Protein AF-A0A3E0AYX3-F1 (afdb_monomer_lite)

Sequence (123 aa):
MKPALVAGFLYIWGGVALVNVVVPSNDNIQTRVNVVVPSNDNIQTRVNVVVSSNDNIQTRVNVVVSSNDNIQTQVNVVVSSNDNIQTQVNVVVSSNDNIQTQVNVVVSSNDNTQTLKYKNHSL

pLDDT: mean 79.35, std 12.4, range [43.09, 90.81]

Radius of gyration: 15.01 Å; chains: 1; bounding box: 34×38×34 Å

Organism: NCBI:txid157227

Structure (mmCIF, N/CA/C/O backbone):
data_AF-A0A3E0AYX3-F1
#
_entry.id   AF-A0A3E0AYX3-F1
#
loop_
_atom_site.group_PDB
_atom_site.id
_atom_site.type_symbol
_atom_site.label_atom_id
_atom_site.label_alt_id
_atom_site.label_comp_id
_atom_site.label_asym_id
_atom_site.label_entity_id
_atom_site.label_seq_id
_atom_site.pdbx_PDB_ins_code
_atom_site.Cartn_x
_atom_site.Cartn_y
_atom_site.Cartn_z
_atom_site.occupancy
_atom_site.B_iso_or_equiv
_atom_site.auth_seq_id
_atom_site.auth_comp_id
_atom_site.auth_asym_id
_atom_site.auth_atom_id
_atom_site.pdbx_PDB_model_num
ATOM 1 N N . MET A 1 1 ? -3.188 -21.125 13.851 1.00 48.75 1 MET A N 1
ATOM 2 C CA . MET A 1 1 ? -3.565 -20.622 12.510 1.00 48.75 1 MET A CA 1
ATOM 3 C C . MET A 1 1 ? -2.341 -19.960 11.893 1.00 48.75 1 MET A C 1
ATOM 5 O O . MET A 1 1 ? -1.497 -19.487 12.646 1.00 48.75 1 MET A O 1
ATOM 9 N N . LYS A 1 2 ? -2.156 -20.064 10.571 1.00 46.75 2 LYS A N 1
ATOM 10 C CA . LYS A 1 2 ? -0.943 -19.582 9.888 1.00 46.75 2 LYS A CA 1
ATOM 11 C C . LYS A 1 2 ? -1.126 -18.097 9.547 1.00 46.75 2 LYS A C 1
ATOM 13 O O . LYS A 1 2 ? -2.169 -17.785 8.996 1.00 46.75 2 LYS A O 1
ATOM 18 N N . PRO A 1 3 ? -0.153 -17.213 9.819 1.00 51.31 3 PRO A N 1
ATOM 19 C CA . PRO A 1 3 ? -0.242 -15.821 9.389 1.00 51.31 3 PRO A CA 1
ATOM 20 C C . PRO A 1 3 ? -0.337 -15.747 7.859 1.00 51.31 3 PRO A C 1
ATOM 22 O O . PRO A 1 3 ? 0.496 -16.331 7.159 1.00 51.31 3 PRO A O 1
ATOM 25 N N . ALA A 1 4 ? -1.331 -15.025 7.341 1.00 57.50 4 ALA A N 1
ATOM 26 C CA . ALA A 1 4 ? -1.443 -14.697 5.925 1.00 57.50 4 ALA A CA 1
ATOM 27 C C . ALA A 1 4 ? -0.419 -13.605 5.559 1.00 57.50 4 ALA A C 1
ATOM 29 O O . ALA A 1 4 ? -0.739 -12.430 5.375 1.00 57.50 4 ALA A O 1
ATOM 30 N N . LEU A 1 5 ? 0.856 -13.988 5.457 1.00 53.47 5 LEU A N 1
ATOM 31 C CA . LEU A 1 5 ? 1.886 -13.111 4.911 1.00 53.47 5 LEU A CA 1
ATOM 32 C C . LEU A 1 5 ? 1.726 -13.043 3.385 1.00 53.47 5 LEU A C 1
ATOM 34 O O . LEU A 1 5 ? 2.342 -13.818 2.654 1.00 53.47 5 LEU A O 1
ATOM 38 N N . VAL A 1 6 ? 0.939 -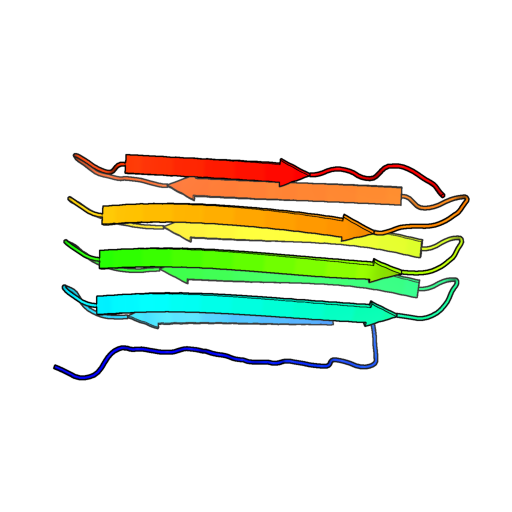12.087 2.889 1.00 58.50 6 VAL A N 1
ATOM 39 C CA . VAL A 1 6 ? 0.930 -11.726 1.461 1.00 58.50 6 VAL A CA 1
ATOM 40 C C . VAL A 1 6 ? 2.103 -10.775 1.179 1.00 58.50 6 VAL A C 1
ATOM 42 O O . VAL A 1 6 ? 1.949 -9.616 0.798 1.00 58.50 6 VAL A O 1
ATOM 45 N N . ALA A 1 7 ? 3.324 -11.270 1.401 1.00 48.94 7 ALA A N 1
ATOM 46 C CA . ALA A 1 7 ? 4.548 -10.567 1.036 1.00 48.94 7 ALA A CA 1
ATOM 47 C C . ALA A 1 7 ? 4.808 -10.736 -0.465 1.00 48.94 7 ALA A C 1
ATOM 49 O O . ALA A 1 7 ? 5.581 -11.588 -0.893 1.00 48.94 7 ALA A O 1
ATOM 50 N N . GLY A 1 8 ? 4.157 -9.910 -1.278 1.00 46.31 8 GLY A N 1
ATOM 51 C CA . GLY A 1 8 ? 4.551 -9.733 -2.667 1.00 46.31 8 GLY A CA 1
ATOM 52 C C . GLY A 1 8 ? 5.675 -8.707 -2.756 1.00 46.31 8 GLY A C 1
ATOM 53 O O . GLY A 1 8 ? 5.393 -7.526 -2.902 1.00 46.31 8 GLY A O 1
ATOM 54 N N . PHE A 1 9 ? 6.946 -9.117 -2.706 1.00 43.09 9 PHE A N 1
ATOM 55 C CA . PHE A 1 9 ? 8.017 -8.274 -3.254 1.00 43.09 9 PHE A CA 1
ATOM 56 C C . PHE A 1 9 ? 7.846 -8.233 -4.776 1.00 43.09 9 PHE A C 1
ATOM 58 O O . PHE A 1 9 ? 8.505 -8.961 -5.512 1.00 43.09 9 PHE A O 1
ATOM 65 N N . LEU A 1 10 ? 6.896 -7.430 -5.249 1.00 46.16 10 LEU A N 1
ATOM 66 C CA . LEU A 1 10 ? 6.667 -7.237 -6.668 1.00 46.16 10 LEU A CA 1
ATOM 67 C C . LEU A 1 10 ? 7.636 -6.164 -7.161 1.00 46.16 10 LEU A C 1
ATOM 69 O O . LEU A 1 10 ? 7.310 -4.981 -7.164 1.00 46.16 10 LEU A O 1
ATOM 73 N N . TYR A 1 11 ? 8.839 -6.588 -7.548 1.00 48.72 11 TYR A N 1
ATOM 74 C CA . TYR A 1 11 ? 9.732 -5.764 -8.359 1.00 48.72 11 TYR A CA 1
ATOM 75 C C . TYR A 1 11 ? 9.200 -5.762 -9.786 1.00 48.72 11 TYR A C 1
ATOM 77 O O . TYR A 1 11 ? 9.527 -6.624 -10.598 1.00 48.72 11 TYR A O 1
ATOM 85 N N . ILE A 1 12 ? 8.325 -4.811 -10.071 1.00 55.44 12 ILE A N 1
ATOM 86 C CA . ILE A 1 12 ? 7.907 -4.519 -11.437 1.00 55.44 12 ILE A CA 1
ATOM 87 C C . ILE A 1 12 ? 8.922 -3.591 -12.086 1.00 55.44 12 ILE A C 1
ATOM 89 O O . ILE A 1 12 ? 9.218 -2.509 -11.582 1.00 55.44 12 ILE A O 1
ATOM 93 N N . TRP A 1 13 ? 9.429 -4.040 -13.227 1.00 47.41 13 TRP A N 1
ATOM 94 C CA . TRP A 1 13 ? 10.086 -3.199 -14.213 1.00 47.41 13 TRP A CA 1
ATOM 95 C C . TRP A 1 13 ? 8.999 -2.741 -15.190 1.00 47.41 13 TRP A C 1
ATOM 97 O O . TRP A 1 13 ? 8.402 -3.568 -15.877 1.00 47.41 13 TRP A O 1
ATOM 107 N N . GLY A 1 14 ? 8.695 -1.445 -15.194 1.00 57.06 14 GLY A N 1
ATOM 108 C CA . GLY A 1 14 ? 7.551 -0.876 -15.911 1.00 57.06 14 GLY A CA 1
ATOM 109 C C . GLY A 1 14 ? 6.448 -0.453 -14.944 1.00 57.06 14 GLY A C 1
ATOM 110 O O . GLY A 1 14 ? 6.021 -1.225 -14.087 1.00 57.06 14 GLY A O 1
ATOM 111 N N . GLY A 1 15 ? 6.030 0.807 -15.054 1.00 71.38 15 GLY A N 1
ATOM 112 C CA . GLY A 1 15 ? 5.301 1.570 -14.042 1.00 71.38 15 GLY A CA 1
ATOM 113 C C . GLY A 1 15 ? 3.884 1.120 -13.664 1.00 71.38 15 GLY A C 1
ATOM 114 O O . GLY A 1 15 ? 3.060 1.983 -13.415 1.00 71.38 15 GLY A O 1
ATOM 115 N N . VAL A 1 16 ? 3.532 -0.168 -13.578 1.00 78.19 16 VAL A N 1
ATOM 116 C CA . VAL A 1 16 ? 2.193 -0.587 -13.107 1.00 78.19 16 VAL A CA 1
ATOM 117 C C . VAL A 1 16 ? 2.254 -1.701 -12.061 1.00 78.19 16 VAL A C 1
ATOM 119 O O . VAL A 1 16 ? 2.567 -2.842 -12.388 1.00 78.19 16 VAL A O 1
ATOM 122 N N . ALA A 1 17 ? 1.879 -1.387 -10.812 1.00 81.62 17 ALA A N 1
ATOM 123 C CA . ALA A 1 17 ? 1.710 -2.346 -9.708 1.00 81.62 17 ALA A CA 1
ATOM 124 C C . ALA A 1 17 ? 0.244 -2.463 -9.315 1.00 81.62 17 ALA A C 1
ATOM 126 O O . ALA A 1 17 ? -0.367 -1.475 -8.911 1.00 81.62 17 ALA A O 1
ATOM 127 N N . LEU A 1 18 ? -0.293 -3.682 -9.337 1.00 84.19 18 LEU A N 1
ATOM 128 C CA . LEU A 1 18 ? -1.631 -3.984 -8.839 1.00 84.19 18 LEU A CA 1
ATOM 129 C C . LEU A 1 18 ? -1.550 -5.115 -7.815 1.00 84.19 18 LEU A C 1
ATOM 131 O O . LEU A 1 18 ? -1.049 -6.197 -8.118 1.00 84.19 18 LEU A O 1
ATOM 135 N N . VAL A 1 19 ? -2.061 -4.869 -6.611 1.00 84.94 19 VAL A N 1
ATOM 136 C CA . VAL A 1 19 ? -2.164 -5.872 -5.547 1.00 84.94 19 VAL A CA 1
ATOM 137 C C . VAL A 1 19 ? -3.590 -5.895 -5.020 1.00 84.94 19 VAL A C 1
ATOM 139 O O . VAL A 1 19 ? -4.136 -4.854 -4.665 1.00 84.94 19 VAL A O 1
ATOM 142 N N . ASN A 1 20 ? -4.185 -7.086 -4.963 1.00 85.94 20 ASN A N 1
ATOM 143 C CA . ASN A 1 20 ? -5.502 -7.312 -4.379 1.00 85.94 20 ASN A CA 1
ATOM 144 C C . ASN A 1 20 ? -5.415 -8.437 -3.347 1.00 85.94 20 ASN A C 1
ATOM 146 O O . ASN A 1 20 ? -4.926 -9.522 -3.661 1.00 85.94 20 ASN A O 1
ATOM 150 N N . VAL A 1 21 ? -5.888 -8.178 -2.133 1.00 84.38 21 VAL A N 1
ATOM 151 C CA . VAL A 1 21 ? -5.829 -9.109 -1.005 1.00 84.38 21 VAL A CA 1
ATOM 152 C C . VAL A 1 21 ? -7.224 -9.267 -0.420 1.00 84.38 21 VAL A C 1
ATOM 154 O O . VAL A 1 21 ? -7.871 -8.271 -0.100 1.00 84.38 21 VAL A O 1
ATOM 157 N N . VAL A 1 22 ? -7.673 -10.518 -0.290 1.00 84.88 22 VAL A N 1
ATOM 158 C CA . VAL A 1 22 ? -8.941 -10.882 0.353 1.00 84.88 22 VAL A CA 1
ATOM 159 C C . VAL A 1 22 ? -8.683 -12.029 1.316 1.00 84.88 22 VAL A C 1
ATOM 161 O O . VAL A 1 22 ? -8.141 -13.056 0.906 1.00 84.88 22 VAL A O 1
ATOM 164 N N . VAL A 1 23 ? -9.023 -11.843 2.589 1.00 78.12 23 VAL A N 1
ATOM 165 C CA . VAL A 1 23 ? -8.673 -12.777 3.671 1.00 78.12 23 VAL A CA 1
ATOM 166 C C . VAL A 1 23 ? -9.864 -12.923 4.634 1.00 78.12 23 VAL A C 1
ATOM 168 O O . VAL A 1 23 ? -10.594 -11.945 4.822 1.00 78.12 23 VAL A O 1
ATOM 171 N N . PRO A 1 24 ? -10.113 -14.128 5.190 1.00 72.69 24 PRO A N 1
ATOM 172 C CA . PRO A 1 24 ? -11.103 -14.344 6.249 1.00 72.69 24 PRO A CA 1
ATOM 173 C C . PRO A 1 24 ? -10.645 -13.765 7.606 1.00 72.69 24 PRO A C 1
ATOM 175 O O . PRO A 1 24 ? -9.631 -13.089 7.691 1.00 72.69 24 PRO A O 1
ATOM 178 N N . SER A 1 25 ? -11.432 -14.004 8.658 1.00 80.94 25 SER A N 1
ATOM 179 C CA . SER A 1 25 ? -11.312 -13.352 9.971 1.00 80.94 25 SER A CA 1
ATOM 180 C C . SER A 1 25 ? -10.224 -13.943 10.865 1.00 80.94 25 SER A C 1
ATOM 182 O O . SER A 1 25 ? -10.044 -15.166 10.886 1.00 80.94 25 SER A O 1
ATOM 184 N N . ASN A 1 26 ? -9.689 -13.112 11.760 1.00 81.81 26 ASN A N 1
ATOM 185 C CA . ASN A 1 26 ? -8.638 -13.411 12.739 1.00 81.81 26 ASN A CA 1
ATOM 186 C C . ASN A 1 26 ? -7.255 -13.653 12.113 1.00 81.81 26 ASN A C 1
ATOM 188 O O . ASN A 1 26 ? -6.491 -14.506 12.582 1.00 81.81 26 ASN A O 1
ATOM 192 N N . ASP A 1 27 ? -6.924 -12.898 11.072 1.00 82.88 27 ASP A N 1
ATOM 193 C CA . ASP A 1 27 ? -5.657 -12.974 10.362 1.00 82.88 27 ASP A CA 1
ATOM 194 C C . ASP A 1 27 ? -4.770 -11.739 10.587 1.00 82.88 27 ASP A C 1
ATOM 196 O O . ASP A 1 27 ? -5.199 -10.626 10.902 1.00 82.88 27 ASP A O 1
ATOM 200 N N . ASN A 1 28 ? -3.461 -11.951 10.437 1.00 83.69 28 ASN A N 1
ATOM 201 C CA . ASN A 1 28 ? -2.480 -10.872 10.387 1.00 83.69 28 ASN A CA 1
ATOM 202 C C . ASN A 1 28 ? -1.983 -10.732 8.952 1.00 83.69 28 ASN A C 1
ATOM 204 O O . ASN A 1 28 ? -1.398 -11.667 8.399 1.00 83.69 28 ASN A O 1
ATOM 208 N N . ILE A 1 29 ? -2.230 -9.564 8.371 1.00 83.81 29 ILE A N 1
ATOM 209 C CA . ILE A 1 29 ? -2.111 -9.304 6.946 1.00 83.81 29 ILE A CA 1
ATOM 210 C C . ILE A 1 29 ? -1.078 -8.209 6.754 1.00 83.81 29 ILE A C 1
ATOM 212 O O . ILE A 1 29 ? -1.235 -7.080 7.218 1.00 83.81 29 ILE A O 1
ATOM 216 N N . GLN A 1 30 ? -0.013 -8.539 6.031 1.00 85.12 30 GLN A N 1
ATOM 217 C CA . GLN A 1 30 ? 1.018 -7.576 5.664 1.00 85.12 30 GLN A CA 1
ATOM 218 C C . GLN A 1 30 ? 1.140 -7.508 4.152 1.00 85.12 30 GLN A C 1
ATOM 220 O O . GLN A 1 30 ? 1.546 -8.483 3.525 1.00 85.12 30 GLN A O 1
ATOM 225 N N . THR A 1 31 ? 0.842 -6.338 3.591 1.00 84.81 31 THR A N 1
ATOM 226 C CA . THR A 1 31 ? 1.008 -6.045 2.167 1.00 84.81 31 THR A CA 1
ATOM 227 C C . THR A 1 31 ? 2.134 -5.040 1.992 1.00 84.81 31 THR A C 1
ATOM 229 O O . THR A 1 31 ? 2.141 -3.982 2.626 1.00 84.81 31 THR A O 1
ATOM 232 N N . ARG A 1 32 ? 3.100 -5.358 1.127 1.00 85.31 32 ARG A N 1
ATOM 233 C CA . ARG A 1 32 ? 4.197 -4.453 0.772 1.00 85.31 32 ARG A CA 1
ATOM 234 C C . ARG A 1 32 ? 4.301 -4.349 -0.738 1.00 85.31 32 ARG A C 1
ATOM 236 O O . ARG A 1 32 ? 4.320 -5.373 -1.402 1.00 85.31 32 ARG A O 1
ATOM 243 N N . VAL A 1 33 ? 4.394 -3.134 -1.262 1.00 84.50 33 VAL A N 1
ATOM 244 C CA . VAL A 1 33 ? 4.639 -2.871 -2.685 1.00 84.50 33 VAL A CA 1
ATOM 245 C C . VAL A 1 33 ? 5.838 -1.948 -2.802 1.00 84.50 33 VAL A C 1
ATOM 247 O O . VAL A 1 33 ? 5.891 -0.937 -2.105 1.00 84.50 33 VAL A O 1
ATOM 250 N N . ASN A 1 34 ? 6.794 -2.304 -3.660 1.00 84.62 34 ASN A N 1
ATOM 251 C CA . ASN A 1 34 ? 7.959 -1.479 -3.953 1.00 84.62 34 ASN A CA 1
ATOM 252 C C . ASN A 1 34 ? 8.100 -1.301 -5.464 1.00 84.62 34 ASN A C 1
ATOM 254 O O . ASN A 1 34 ? 8.297 -2.278 -6.180 1.00 84.62 34 ASN A O 1
ATOM 258 N N . VAL A 1 35 ? 8.021 -0.063 -5.930 1.00 81.31 35 VAL A N 1
ATOM 259 C CA . VAL A 1 35 ? 8.110 0.286 -7.350 1.00 81.31 35 VAL A CA 1
ATOM 260 C C . VAL A 1 35 ? 9.346 1.143 -7.558 1.00 81.31 35 VAL A C 1
ATOM 262 O O . VAL A 1 35 ? 9.536 2.113 -6.827 1.00 81.31 35 VAL A O 1
ATOM 265 N N . VAL A 1 36 ? 10.188 0.770 -8.524 1.00 82.25 36 VAL A N 1
ATOM 266 C CA . VAL A 1 36 ? 11.384 1.531 -8.908 1.00 82.25 36 VAL A CA 1
ATOM 267 C C . VAL A 1 36 ? 11.413 1.656 -10.420 1.00 82.25 36 VAL A C 1
ATOM 269 O O . VAL A 1 36 ? 11.392 0.638 -11.111 1.00 82.25 36 VAL A O 1
ATOM 272 N N . VAL A 1 37 ? 11.428 2.884 -10.928 1.00 75.25 37 VAL A N 1
ATOM 273 C CA . VAL A 1 37 ? 11.260 3.162 -12.360 1.00 75.25 37 VAL A CA 1
ATOM 274 C C . VAL A 1 37 ? 12.258 4.246 -12.801 1.00 75.25 37 VAL A C 1
ATOM 276 O O . VAL A 1 37 ? 12.540 5.142 -12.000 1.00 75.25 37 VAL A O 1
ATOM 279 N N . PRO A 1 38 ? 12.847 4.132 -14.010 1.00 71.69 38 PRO A N 1
ATOM 280 C CA . PRO A 1 38 ? 13.710 5.160 -14.596 1.00 71.69 38 PRO A CA 1
ATOM 281 C C . PRO A 1 38 ? 12.911 6.388 -15.082 1.00 71.69 38 PRO A C 1
ATOM 283 O O . PRO A 1 38 ? 11.723 6.505 -14.819 1.00 71.69 38 PRO A O 1
ATOM 286 N N . SER A 1 39 ? 13.595 7.348 -15.713 1.00 78.31 39 SER A N 1
ATOM 287 C CA . SER A 1 39 ? 13.048 8.676 -16.018 1.00 78.31 39 SER A CA 1
ATOM 288 C C . SER A 1 39 ? 12.052 8.671 -17.178 1.00 78.31 39 SER A C 1
ATOM 290 O O . SER A 1 39 ? 12.245 7.952 -18.160 1.00 78.31 39 SER A O 1
ATOM 292 N N . ASN A 1 40 ? 11.132 9.636 -17.152 1.00 80.38 40 ASN A N 1
ATOM 293 C CA . ASN A 1 40 ? 10.099 9.903 -18.155 1.00 80.38 40 ASN A CA 1
ATOM 294 C C . ASN A 1 40 ? 9.031 8.798 -18.273 1.00 80.38 40 ASN A C 1
ATOM 296 O O . ASN A 1 40 ? 8.580 8.481 -19.377 1.00 80.38 40 ASN A O 1
ATOM 300 N N . ASP A 1 41 ? 8.608 8.229 -17.149 1.00 82.62 41 ASP A N 1
ATOM 301 C CA . ASP A 1 41 ? 7.631 7.149 -17.080 1.00 82.62 41 ASP A CA 1
ATOM 302 C C . ASP A 1 41 ? 6.301 7.568 -16.425 1.00 82.62 41 ASP A C 1
ATOM 304 O O . ASP A 1 41 ? 6.202 8.467 -15.585 1.00 82.62 41 ASP A O 1
ATOM 308 N N . ASN A 1 42 ? 5.232 6.860 -16.803 1.00 84.00 42 ASN A N 1
ATOM 309 C CA . ASN A 1 42 ? 3.932 6.953 -16.140 1.00 84.00 42 ASN A CA 1
ATOM 310 C C . ASN A 1 42 ? 3.755 5.765 -15.194 1.00 84.00 42 ASN A C 1
ATOM 312 O O . ASN A 1 42 ? 3.807 4.608 -15.615 1.00 84.00 42 ASN A O 1
ATOM 316 N N . ILE A 1 43 ? 3.511 6.061 -13.920 1.00 85.38 43 ILE A N 1
ATOM 317 C CA . ILE A 1 43 ? 3.566 5.090 -12.835 1.00 85.38 43 ILE A CA 1
ATOM 318 C C . ILE A 1 43 ? 2.221 5.032 -12.124 1.00 85.38 43 ILE A C 1
ATOM 320 O O . ILE A 1 43 ? 1.743 6.024 -11.582 1.00 85.38 43 ILE A O 1
ATOM 324 N N . GLN A 1 44 ? 1.614 3.852 -12.080 1.00 86.56 44 GLN A N 1
ATOM 325 C CA . GLN A 1 44 ? 0.356 3.581 -11.411 1.00 86.56 44 GLN A CA 1
ATOM 326 C C . GLN A 1 44 ? 0.508 2.426 -10.423 1.00 86.56 44 GLN A C 1
ATOM 328 O O . GLN A 1 44 ? 0.737 1.280 -10.797 1.00 86.56 44 GLN A O 1
ATOM 333 N N . THR A 1 45 ? 0.327 2.718 -9.139 1.00 87.06 45 THR A N 1
ATOM 334 C CA . THR A 1 45 ? 0.305 1.712 -8.076 1.00 87.06 45 THR A CA 1
ATOM 335 C C . THR A 1 45 ? -1.080 1.657 -7.456 1.00 87.06 45 THR A C 1
ATOM 337 O O . THR A 1 45 ? -1.588 2.680 -6.999 1.00 87.06 45 THR A O 1
ATOM 340 N N . ARG A 1 46 ? -1.698 0.474 -7.417 1.00 88.44 46 ARG A N 1
ATOM 341 C CA . ARG A 1 46 ? -2.964 0.244 -6.717 1.00 88.44 46 ARG A CA 1
ATOM 342 C C . ARG A 1 46 ? -2.854 -0.938 -5.771 1.00 88.44 46 ARG A C 1
ATOM 344 O O . ARG A 1 46 ? -2.474 -2.033 -6.178 1.00 88.44 46 ARG A O 1
ATOM 351 N N . VAL A 1 47 ? -3.237 -0.717 -4.522 1.00 88.19 47 VAL A N 1
ATOM 352 C CA . VAL A 1 47 ? -3.351 -1.764 -3.508 1.00 88.19 47 VAL A CA 1
ATOM 353 C C . VAL A 1 47 ? -4.778 -1.777 -2.993 1.00 88.19 47 VAL A C 1
ATOM 355 O O . VAL A 1 47 ? -5.259 -0.753 -2.519 1.00 88.19 47 VAL A O 1
ATOM 358 N N . ASN A 1 48 ? -5.447 -2.920 -3.094 1.00 88.88 48 ASN A N 1
ATOM 359 C CA . ASN A 1 48 ? -6.777 -3.140 -2.548 1.00 88.88 48 ASN A CA 1
ATOM 360 C C . ASN A 1 48 ? -6.725 -4.267 -1.515 1.00 88.88 48 ASN A C 1
ATOM 362 O O . ASN A 1 48 ? -6.252 -5.364 -1.810 1.00 88.88 48 ASN A O 1
ATOM 366 N N . VAL A 1 49 ? -7.200 -3.992 -0.308 1.00 87.06 49 VAL A N 1
ATOM 367 C CA . VAL A 1 49 ? -7.248 -4.953 0.794 1.00 87.06 49 VAL A CA 1
ATOM 368 C C . VAL A 1 49 ? -8.678 -5.000 1.305 1.00 87.06 49 VAL A C 1
ATOM 370 O O . VAL A 1 49 ? -9.220 -3.971 1.700 1.00 87.06 49 VAL A O 1
ATOM 373 N N . VAL A 1 50 ? -9.289 -6.181 1.272 1.00 87.56 50 VAL A N 1
ATOM 374 C CA . VAL A 1 50 ? -10.639 -6.422 1.787 1.00 87.56 50 VAL A CA 1
ATOM 375 C C . VAL A 1 50 ? -10.567 -7.541 2.806 1.00 87.56 50 VAL A C 1
ATOM 377 O O . VAL A 1 50 ? -10.138 -8.646 2.478 1.00 87.56 50 VAL A O 1
ATOM 380 N N . VAL A 1 51 ? -10.958 -7.259 4.040 1.00 82.69 51 VAL A N 1
ATOM 381 C CA . VAL A 1 51 ? -10.862 -8.239 5.125 1.00 82.69 51 VAL A CA 1
ATOM 382 C C . VAL A 1 51 ? -12.117 -8.225 5.981 1.00 82.69 51 VAL A C 1
ATOM 384 O O . VAL A 1 51 ? -12.997 -7.381 5.793 1.00 82.69 51 VAL A O 1
ATOM 387 N N . SER A 1 52 ? -12.216 -9.213 6.864 1.00 80.56 52 SER A N 1
ATOM 388 C CA . SER A 1 52 ? -13.385 -9.396 7.718 1.00 80.56 52 SER A CA 1
ATOM 389 C C . SER A 1 52 ? -13.072 -8.908 9.126 1.00 80.56 52 SER A C 1
ATOM 391 O O . SER A 1 52 ? -12.669 -7.762 9.230 1.00 80.56 52 SER A O 1
ATOM 393 N N . SER A 1 53 ? -13.398 -9.647 10.184 1.00 83.31 53 SER A N 1
ATOM 394 C CA . SER A 1 53 ? -13.397 -9.109 11.552 1.00 83.31 53 SER A CA 1
ATOM 395 C C . SER A 1 53 ? -12.219 -9.618 12.381 1.00 83.31 53 SER A C 1
ATOM 397 O O . SER A 1 53 ? -11.834 -10.785 12.261 1.00 83.31 53 SER A O 1
ATOM 399 N N . ASN A 1 54 ? -11.762 -8.789 13.322 1.00 85.50 54 ASN A N 1
ATOM 400 C CA . ASN A 1 54 ? -10.652 -9.039 14.249 1.00 85.50 54 ASN A CA 1
ATOM 401 C C . ASN A 1 54 ? -9.287 -9.249 13.557 1.00 85.50 54 ASN A C 1
ATOM 403 O O . ASN A 1 54 ? -8.460 -10.046 14.014 1.00 85.50 54 ASN A O 1
ATOM 407 N N . ASP A 1 55 ? -9.046 -8.538 12.462 1.00 84.88 55 ASP A N 1
ATOM 408 C CA . ASP A 1 55 ? -7.843 -8.622 11.645 1.00 84.88 55 ASP A CA 1
ATOM 409 C C . ASP A 1 55 ? -6.833 -7.516 12.003 1.00 84.88 55 ASP A C 1
ATOM 411 O O . ASP A 1 55 ? -7.168 -6.379 12.347 1.00 84.88 55 ASP A O 1
ATOM 415 N N . ASN A 1 56 ? -5.540 -7.835 11.903 1.00 87.19 56 ASN A N 1
ATOM 416 C CA . ASN A 1 56 ? -4.473 -6.834 11.981 1.00 87.19 56 ASN A CA 1
ATOM 417 C C . ASN A 1 56 ? -3.892 -6.613 10.587 1.00 87.19 56 ASN A C 1
ATOM 419 O O . ASN A 1 56 ? -3.332 -7.533 9.992 1.00 87.19 56 ASN A O 1
ATOM 423 N N . ILE A 1 57 ? -3.988 -5.388 10.077 1.00 87.62 57 ILE A N 1
ATOM 424 C CA . ILE A 1 57 ? -3.700 -5.066 8.681 1.00 87.62 57 ILE A CA 1
ATOM 425 C C . ILE A 1 57 ? -2.590 -4.026 8.620 1.00 87.62 57 ILE A C 1
ATOM 427 O O . ILE A 1 57 ? -2.718 -2.915 9.135 1.00 87.62 57 ILE A O 1
ATOM 431 N N . GLN A 1 58 ? -1.506 -4.359 7.928 1.00 88.75 58 GLN A N 1
ATOM 432 C CA . GLN A 1 58 ? -0.423 -3.432 7.625 1.00 88.75 58 GLN A 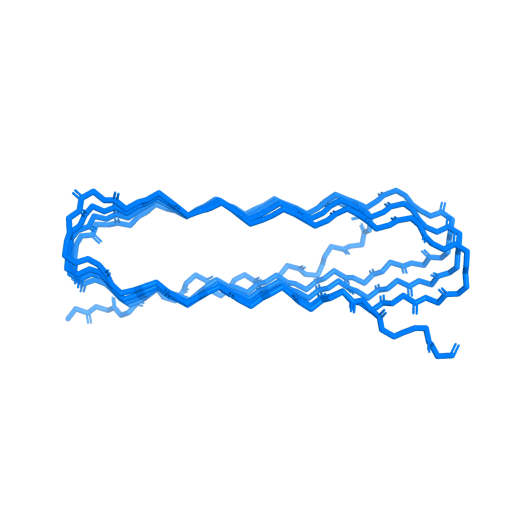CA 1
ATOM 433 C C . GLN A 1 58 ? -0.209 -3.347 6.119 1.00 88.75 58 GLN A C 1
ATOM 435 O O . GLN A 1 58 ? 0.210 -4.313 5.483 1.00 88.75 58 GLN A O 1
ATOM 440 N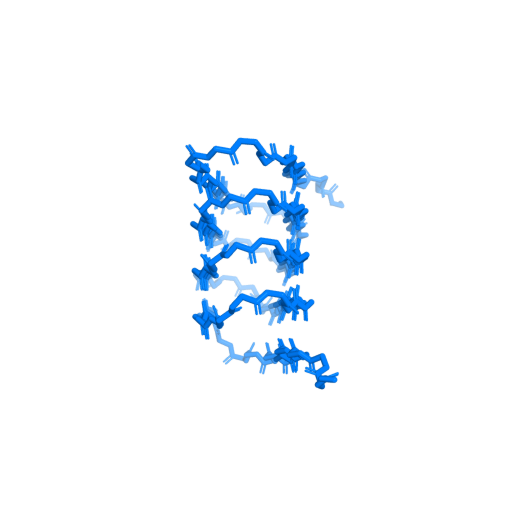 N . THR A 1 59 ? -0.432 -2.165 5.552 1.00 88.38 59 THR A N 1
ATOM 441 C CA . THR A 1 59 ? -0.184 -1.889 4.135 1.00 88.38 59 THR A CA 1
ATOM 442 C C . THR A 1 59 ? 0.931 -0.868 3.993 1.00 88.38 59 THR A C 1
ATOM 444 O O . THR A 1 59 ? 0.855 0.227 4.551 1.00 88.38 59 THR A O 1
ATOM 447 N N . ARG A 1 60 ? 1.974 -1.214 3.234 1.00 88.44 60 ARG A N 1
ATOM 448 C CA . ARG A 1 60 ? 3.084 -0.313 2.908 1.00 88.44 60 ARG A CA 1
ATOM 449 C C . ARG A 1 60 ? 3.289 -0.236 1.406 1.00 88.44 60 ARG A C 1
ATOM 451 O O . ARG A 1 60 ? 3.501 -1.256 0.757 1.00 88.44 60 ARG A O 1
ATOM 458 N N . VAL A 1 61 ? 3.282 0.974 0.870 1.00 87.44 61 VAL A N 1
ATOM 459 C CA . VAL A 1 61 ? 3.621 1.235 -0.530 1.00 87.44 61 VAL A CA 1
ATOM 460 C C . VAL A 1 61 ? 4.824 2.161 -0.570 1.00 87.44 61 VAL A C 1
ATOM 462 O O . VAL A 1 61 ? 4.798 3.214 0.061 1.00 87.44 61 VAL A O 1
ATOM 465 N N . ASN A 1 62 ? 5.863 1.754 -1.293 1.00 87.12 62 ASN A N 1
ATOM 466 C CA . ASN A 1 62 ? 7.044 2.553 -1.569 1.00 87.12 62 ASN A CA 1
ATOM 467 C C . ASN A 1 62 ? 7.207 2.708 -3.084 1.00 87.12 62 ASN A C 1
ATOM 469 O O . ASN A 1 62 ? 7.221 1.716 -3.810 1.00 87.12 62 ASN A O 1
ATOM 473 N N . VAL A 1 63 ? 7.323 3.941 -3.558 1.00 84.25 63 VAL A N 1
ATOM 474 C CA . VAL A 1 63 ? 7.530 4.249 -4.976 1.00 84.25 63 VAL A CA 1
ATOM 475 C C . VAL A 1 63 ? 8.757 5.137 -5.076 1.00 84.25 63 VAL A C 1
ATOM 477 O O . VAL A 1 63 ? 8.775 6.180 -4.441 1.00 84.25 63 VAL A O 1
ATOM 480 N N . VAL A 1 64 ? 9.776 4.729 -5.827 1.00 84.38 64 VAL A N 1
ATOM 481 C CA . VAL A 1 64 ? 11.014 5.489 -6.042 1.00 84.38 64 VAL A CA 1
ATOM 482 C C . VAL A 1 64 ? 11.179 5.721 -7.531 1.00 84.38 64 VAL A C 1
ATOM 484 O O . VAL A 1 64 ? 11.176 4.767 -8.307 1.00 84.38 64 VAL A O 1
ATOM 487 N N . VAL A 1 65 ? 11.306 6.978 -7.931 1.00 78.81 65 VAL A N 1
ATOM 488 C CA . VAL A 1 65 ? 11.349 7.348 -9.347 1.00 78.81 65 VAL A CA 1
ATOM 489 C C . VAL A 1 65 ? 12.405 8.416 -9.585 1.00 78.81 65 VAL A C 1
ATOM 491 O O . VAL A 1 65 ? 12.936 9.003 -8.636 1.00 78.81 65 VAL A O 1
ATOM 494 N N . SER A 1 66 ? 12.724 8.623 -10.856 1.00 77.12 66 SER A N 1
ATOM 495 C CA . SER A 1 66 ? 13.692 9.622 -11.301 1.00 77.12 66 SER A CA 1
ATOM 496 C C . SER A 1 66 ? 12.948 10.823 -11.876 1.00 77.12 66 SER A C 1
ATOM 498 O O . SER A 1 66 ? 12.052 11.293 -11.195 1.00 77.12 66 SER A O 1
ATOM 500 N N . SER A 1 67 ? 13.399 11.459 -12.959 1.00 80.31 67 SER A N 1
ATOM 501 C CA . SER A 1 67 ? 12.925 12.807 -13.323 1.00 80.31 67 SER A CA 1
ATOM 502 C C . SER A 1 67 ? 11.880 12.791 -14.438 1.00 80.31 67 SER A C 1
ATOM 504 O O . SER A 1 67 ? 12.003 12.015 -15.386 1.00 80.31 67 SER A O 1
ATOM 506 N N . ASN A 1 68 ? 10.958 13.754 -14.385 1.00 81.62 68 ASN A N 1
ATOM 507 C CA . ASN A 1 68 ? 9.829 13.952 -15.303 1.00 81.62 68 ASN A CA 1
ATOM 508 C C . ASN A 1 68 ? 8.808 12.794 -15.337 1.00 81.62 68 ASN A C 1
ATOM 510 O O . ASN A 1 68 ? 8.256 12.471 -16.393 1.00 81.62 68 ASN A O 1
ATOM 514 N N . ASP A 1 69 ? 8.537 12.188 -14.190 1.00 83.69 69 ASP A N 1
ATOM 515 C CA . ASP A 1 69 ? 7.620 11.067 -14.029 1.00 83.69 69 ASP A CA 1
ATOM 516 C C . ASP A 1 69 ? 6.226 11.537 -13.572 1.00 83.69 69 ASP A C 1
ATOM 518 O O . ASP A 1 69 ? 6.070 12.466 -12.770 1.00 83.69 69 ASP A O 1
ATOM 522 N N . ASN A 1 70 ? 5.173 10.861 -14.042 1.00 85.50 70 ASN A N 1
ATOM 523 C CA . ASN A 1 70 ? 3.823 11.034 -13.493 1.00 85.50 70 ASN A CA 1
ATOM 524 C C . ASN A 1 70 ? 3.467 9.832 -12.625 1.00 85.50 70 ASN A C 1
ATOM 526 O O . ASN A 1 70 ? 3.382 8.707 -13.110 1.00 85.50 70 ASN A O 1
ATOM 530 N N . ILE A 1 71 ? 3.185 10.070 -11.348 1.00 86.56 71 ILE A N 1
ATOM 531 C CA . ILE A 1 71 ? 2.981 9.025 -10.349 1.00 86.56 71 ILE A CA 1
ATOM 532 C C . ILE A 1 71 ? 1.570 9.103 -9.791 1.00 86.56 71 ILE A C 1
ATOM 534 O O . ILE A 1 71 ? 1.159 10.108 -9.209 1.00 86.56 71 ILE A O 1
ATOM 538 N N . GLN A 1 72 ? 0.852 7.991 -9.873 1.00 87.88 72 GLN A N 1
ATOM 539 C CA . GLN A 1 72 ? -0.440 7.795 -9.245 1.00 87.88 72 GLN A CA 1
ATOM 540 C C . GLN A 1 72 ? -0.392 6.589 -8.308 1.00 87.88 72 GLN A C 1
ATOM 542 O O . GLN A 1 72 ? -0.264 5.448 -8.742 1.00 87.88 72 GLN A O 1
ATOM 547 N N . THR A 1 73 ? -0.551 6.829 -7.010 1.00 88.44 73 THR A N 1
ATOM 548 C CA . THR A 1 73 ? -0.656 5.769 -6.003 1.00 88.44 73 THR A CA 1
ATOM 549 C C . THR A 1 73 ? -2.037 5.782 -5.370 1.00 88.44 73 THR A C 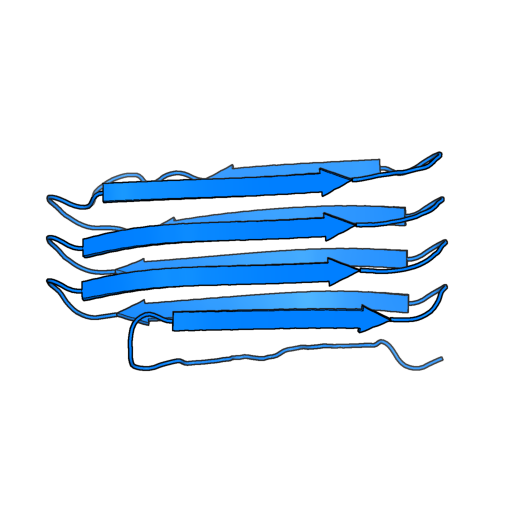1
ATOM 551 O O . THR A 1 73 ? -2.496 6.819 -4.894 1.00 88.44 73 THR A O 1
ATOM 554 N N . GLN A 1 74 ? -2.699 4.631 -5.347 1.00 89.75 74 GLN A N 1
ATOM 555 C CA . GLN A 1 74 ? -3.992 4.430 -4.708 1.00 89.75 74 GLN A CA 1
ATOM 556 C C . GLN A 1 74 ? -3.911 3.243 -3.754 1.00 89.75 74 GLN A C 1
ATOM 558 O O . GLN A 1 74 ? -3.516 2.146 -4.140 1.00 89.75 74 GLN A O 1
ATOM 563 N N . VAL A 1 75 ? -4.308 3.452 -2.507 1.00 89.69 75 VAL A N 1
ATOM 564 C CA . VAL A 1 75 ? -4.488 2.373 -1.537 1.00 89.69 75 VAL A CA 1
ATOM 565 C C . VAL A 1 75 ? -5.928 2.403 -1.058 1.00 89.69 75 VAL A C 1
ATOM 567 O O . VAL A 1 75 ? -6.396 3.437 -0.589 1.00 89.69 75 VAL A O 1
ATOM 570 N N . ASN A 1 76 ? -6.625 1.284 -1.194 1.00 90.81 76 ASN A N 1
ATOM 571 C CA . ASN A 1 76 ? -7.980 1.096 -0.714 1.00 90.81 76 ASN A CA 1
ATOM 572 C C . ASN A 1 76 ? -7.997 -0.051 0.292 1.00 90.81 76 ASN A C 1
ATOM 574 O O . ASN A 1 76 ? -7.554 -1.157 -0.015 1.00 90.81 76 ASN A O 1
ATOM 578 N N . VAL A 1 77 ? -8.492 0.222 1.492 1.00 88.44 77 VAL A N 1
ATOM 579 C CA . VAL A 1 77 ? -8.651 -0.779 2.544 1.00 88.44 77 VAL A CA 1
ATOM 580 C C . VAL A 1 77 ? -10.109 -0.769 2.977 1.00 88.44 77 VAL A C 1
ATOM 582 O O . VAL A 1 77 ? -10.630 0.275 3.361 1.00 88.44 77 VAL A O 1
ATOM 585 N N . VAL A 1 78 ? -10.771 -1.916 2.886 1.00 89.50 78 VAL A N 1
ATOM 586 C CA . VAL A 1 78 ? -12.156 -2.111 3.320 1.00 89.50 78 VAL A CA 1
ATOM 587 C C . VAL A 1 78 ? -12.160 -3.179 4.398 1.00 89.50 78 VAL A C 1
ATOM 589 O O . VAL A 1 78 ? -11.686 -4.292 4.168 1.00 89.50 78 VAL A O 1
ATOM 592 N N . VAL A 1 79 ? -12.682 -2.828 5.565 1.00 87.00 79 VAL A N 1
ATOM 593 C CA . VAL A 1 79 ? -12.723 -3.718 6.725 1.00 87.00 79 VAL A CA 1
ATOM 594 C C . VAL A 1 79 ? -14.097 -3.698 7.369 1.00 87.00 79 VAL A C 1
ATOM 596 O O . VAL A 1 79 ? -14.938 -2.853 7.038 1.00 87.00 79 VAL A O 1
ATOM 599 N N . SER A 1 80 ? -14.316 -4.633 8.290 1.00 82.75 80 SER A N 1
ATOM 600 C CA . SER A 1 80 ? -15.610 -4.779 8.936 1.00 82.75 80 SER A CA 1
ATOM 601 C C . SER A 1 80 ? -15.601 -4.333 10.395 1.00 82.75 80 SER A C 1
ATOM 603 O O . SER A 1 80 ? -16.302 -3.370 10.719 1.00 82.75 80 SER A O 1
ATOM 605 N N . SER A 1 81 ? -14.930 -5.050 11.296 1.00 84.00 81 SER A N 1
ATOM 606 C CA . SER A 1 81 ? -15.144 -4.874 12.732 1.00 84.00 81 SER A CA 1
ATOM 607 C C . SER A 1 81 ? -13.994 -5.369 13.594 1.00 84.00 81 SER A C 1
ATOM 609 O O . SER A 1 81 ? -13.567 -6.516 13.468 1.00 84.00 81 SER A O 1
ATOM 611 N N . ASN A 1 82 ? -13.640 -4.551 14.589 1.00 85.31 82 ASN A N 1
ATOM 612 C CA . ASN A 1 82 ? -12.574 -4.790 15.568 1.00 85.31 82 ASN A CA 1
ATOM 613 C C . ASN A 1 82 ? -11.190 -4.992 14.928 1.00 85.31 82 ASN A C 1
ATOM 615 O O . ASN A 1 82 ? -10.359 -5.751 15.436 1.00 85.31 82 ASN A O 1
ATOM 619 N N . ASP A 1 83 ? -10.946 -4.310 13.819 1.00 87.19 83 ASP A N 1
ATOM 620 C CA . ASP A 1 83 ? -9.731 -4.406 13.032 1.00 87.19 83 ASP A CA 1
ATOM 621 C C . ASP A 1 83 ? -8.738 -3.304 13.425 1.00 87.19 83 ASP A C 1
ATOM 623 O O . ASP A 1 83 ? -9.095 -2.155 13.715 1.00 87.19 83 ASP A O 1
ATOM 627 N N . ASN A 1 84 ? -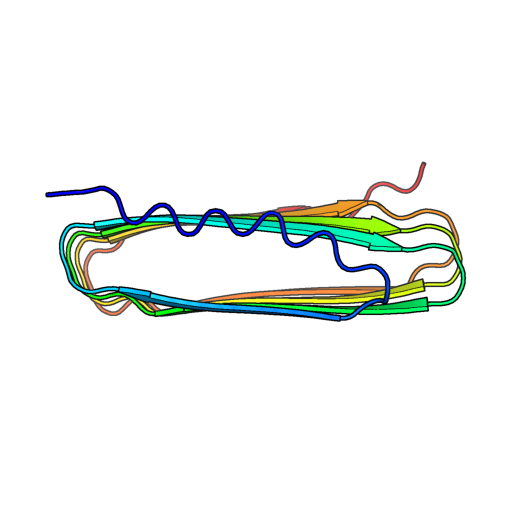7.447 -3.639 13.404 1.00 88.19 84 ASN A N 1
ATOM 628 C CA . ASN A 1 84 ? -6.377 -2.651 13.522 1.00 88.19 84 ASN A CA 1
ATOM 629 C C . ASN A 1 84 ? -5.748 -2.424 12.155 1.00 88.19 84 ASN A C 1
ATOM 631 O O . ASN A 1 84 ? -5.117 -3.319 11.592 1.00 88.19 84 ASN A O 1
ATOM 635 N N . ILE A 1 85 ? -5.858 -1.201 11.646 1.00 89.81 85 ILE A N 1
ATOM 636 C CA . ILE A 1 85 ? -5.397 -0.840 10.310 1.00 89.81 85 ILE A CA 1
ATOM 637 C C . ILE A 1 85 ? -4.244 0.151 10.402 1.00 89.81 85 ILE A C 1
ATOM 639 O O . ILE A 1 85 ? -4.379 1.251 10.944 1.00 89.81 85 ILE A O 1
ATOM 643 N N . GLN A 1 86 ? -3.128 -0.191 9.765 1.00 90.50 86 GLN A N 1
ATOM 644 C CA . GLN A 1 86 ? -2.022 0.723 9.528 1.00 90.50 86 GLN A CA 1
ATOM 645 C C . GLN A 1 86 ? -1.691 0.786 8.039 1.00 90.50 86 GLN A C 1
ATOM 647 O O . GLN A 1 86 ? -1.234 -0.189 7.444 1.00 90.50 86 GLN A O 1
ATOM 652 N N . THR A 1 87 ? -1.863 1.962 7.440 1.00 89.75 87 THR A N 1
ATOM 653 C CA . THR A 1 87 ? -1.482 2.216 6.048 1.00 89.75 87 THR A CA 1
ATOM 654 C C . THR A 1 87 ? -0.396 3.276 5.975 1.00 89.75 87 THR A C 1
ATOM 656 O O . THR A 1 87 ? -0.527 4.358 6.546 1.00 89.75 87 THR A O 1
ATOM 659 N N . GLN A 1 88 ? 0.677 2.971 5.251 1.00 90.00 88 GLN A N 1
ATOM 660 C CA . GLN A 1 88 ? 1.775 3.889 4.980 1.00 90.00 88 GLN A CA 1
ATOM 661 C C . GLN A 1 88 ? 2.046 3.934 3.481 1.00 90.00 88 GLN A C 1
ATOM 663 O O . GLN A 1 88 ? 2.272 2.902 2.846 1.00 90.00 88 GLN A O 1
ATOM 668 N N . VAL A 1 89 ? 2.050 5.138 2.921 1.00 88.50 89 VAL A N 1
ATOM 669 C CA . VAL A 1 89 ? 2.491 5.370 1.546 1.00 88.50 89 VAL A CA 1
ATOM 670 C C . VAL A 1 89 ? 3.668 6.323 1.575 1.00 88.50 89 VAL A C 1
ATOM 672 O O . VAL A 1 89 ? 3.551 7.430 2.103 1.00 88.50 89 VAL A O 1
ATOM 675 N N . ASN A 1 90 ? 4.777 5.871 1.003 1.00 88.25 90 ASN A N 1
ATOM 676 C CA . ASN A 1 90 ? 5.969 6.654 0.758 1.00 88.25 90 ASN A CA 1
ATOM 677 C C . ASN A 1 90 ? 6.209 6.720 -0.749 1.00 88.25 90 ASN A C 1
ATOM 679 O O . ASN A 1 90 ? 6.238 5.703 -1.439 1.00 88.25 90 ASN A O 1
ATOM 683 N N . VAL A 1 91 ? 6.375 7.925 -1.257 1.00 84.62 91 VAL A N 1
ATOM 684 C CA . VAL A 1 91 ? 6.850 8.159 -2.618 1.00 84.62 91 VAL A CA 1
ATOM 685 C C . VAL A 1 91 ? 8.197 8.848 -2.445 1.00 84.62 91 VAL A C 1
ATOM 687 O O . VAL A 1 91 ? 8.304 9.631 -1.512 1.00 84.62 91 VAL A O 1
ATOM 690 N N . VAL A 1 92 ? 9.178 8.581 -3.316 1.00 85.31 92 VAL A N 1
ATOM 691 C CA . VAL A 1 92 ? 10.495 9.233 -3.476 1.00 85.31 92 VAL A CA 1
ATOM 692 C C . VAL A 1 92 ? 10.642 9.673 -4.931 1.00 85.31 92 VAL A C 1
ATOM 694 O O . VAL A 1 92 ? 10.453 8.853 -5.824 1.00 85.31 92 VAL A O 1
ATOM 697 N N . VAL A 1 93 ? 10.886 10.964 -5.159 1.00 79.75 93 VAL A N 1
ATOM 698 C CA . VAL A 1 93 ? 10.936 11.572 -6.496 1.00 79.75 93 VAL A CA 1
ATOM 699 C C . VAL A 1 93 ? 12.146 12.482 -6.644 1.00 79.75 93 VAL A C 1
ATOM 701 O O . VAL A 1 93 ? 12.718 12.917 -5.640 1.00 79.75 93 VAL A O 1
ATOM 704 N N . SER A 1 94 ? 12.485 12.811 -7.886 1.00 75.38 94 SER A N 1
ATOM 705 C CA . SER A 1 94 ? 13.498 13.812 -8.202 1.00 75.38 94 SER A CA 1
ATOM 706 C C . SER A 1 94 ? 12.837 15.040 -8.850 1.00 75.38 94 SER A C 1
ATOM 708 O O . SER A 1 94 ? 11.738 15.436 -8.464 1.00 75.38 94 SER A O 1
ATOM 710 N N . SER A 1 95 ? 13.532 15.746 -9.736 1.00 75.06 95 SER A N 1
ATOM 711 C CA . SER A 1 95 ? 13.038 16.998 -10.315 1.00 75.06 95 SER A CA 1
ATOM 712 C C . SER A 1 95 ? 11.931 16.770 -11.350 1.00 75.06 95 SER A C 1
ATOM 714 O O . SER A 1 95 ? 12.034 15.879 -12.187 1.00 75.06 95 SER A O 1
ATOM 716 N N . ASN A 1 96 ? 10.952 17.687 -11.364 1.00 77.06 96 ASN A N 1
ATOM 717 C CA . ASN A 1 96 ? 9.866 17.800 -12.353 1.00 77.06 96 ASN A CA 1
ATOM 718 C C . ASN A 1 96 ? 8.820 16.668 -12.363 1.00 77.06 96 ASN A C 1
ATOM 720 O O . ASN A 1 96 ? 8.238 16.383 -13.409 1.00 77.06 96 ASN A O 1
ATOM 724 N N . ASP A 1 97 ? 8.519 16.078 -11.207 1.00 80.75 97 ASP A N 1
ATOM 725 C CA . ASP A 1 97 ? 7.574 14.960 -11.112 1.00 80.75 97 ASP A CA 1
ATOM 726 C C . ASP A 1 97 ? 6.174 15.392 -10.651 1.00 80.75 97 ASP A C 1
ATOM 728 O O . ASP A 1 97 ? 6.009 16.208 -9.737 1.00 80.75 97 ASP A O 1
ATOM 732 N N . ASN A 1 98 ? 5.138 14.792 -11.239 1.00 84.12 98 ASN A N 1
ATOM 733 C CA . ASN A 1 98 ? 3.755 14.983 -10.802 1.00 84.12 98 ASN A CA 1
ATOM 734 C C . ASN A 1 98 ? 3.311 13.812 -9.933 1.00 84.12 98 ASN A C 1
ATOM 736 O O . ASN A 1 98 ? 3.282 12.671 -10.383 1.00 84.12 98 ASN A O 1
ATOM 740 N N . ILE A 1 99 ? 2.889 14.092 -8.698 1.00 84.00 99 ILE A N 1
ATOM 741 C CA . ILE A 1 99 ? 2.523 13.048 -7.732 1.00 84.00 99 ILE A CA 1
ATOM 742 C C . ILE A 1 99 ? 1.076 13.199 -7.282 1.00 84.00 99 ILE A C 1
ATOM 744 O O . ILE A 1 99 ? 0.695 14.206 -6.673 1.00 84.00 99 ILE A O 1
ATOM 748 N N . GLN A 1 100 ? 0.304 12.131 -7.464 1.00 86.50 100 GLN A N 1
ATOM 749 C CA . GLN A 1 100 ? -1.015 11.961 -6.882 1.00 86.50 100 GLN A CA 1
ATOM 750 C C . GLN A 1 100 ? -1.055 10.712 -5.996 1.00 86.50 100 GLN A C 1
ATOM 752 O O . GLN A 1 100 ? -0.955 9.585 -6.473 1.00 86.50 100 GLN A O 1
ATOM 757 N N . THR A 1 101 ? -1.286 10.915 -4.699 1.00 86.81 101 THR A N 1
ATOM 758 C CA . THR A 1 101 ? -1.448 9.824 -3.731 1.00 86.81 101 THR A CA 1
ATOM 759 C C . THR A 1 101 ? -2.830 9.879 -3.107 1.00 86.81 101 THR A C 1
ATOM 761 O O . THR A 1 101 ? -3.226 10.892 -2.529 1.00 86.81 101 THR A O 1
ATOM 764 N N . GLN A 1 102 ? -3.553 8.768 -3.179 1.00 88.75 102 GLN A N 1
ATOM 765 C CA . GLN A 1 102 ? -4.833 8.582 -2.519 1.00 88.75 102 GLN A CA 1
ATOM 766 C C . GLN A 1 102 ? -4.759 7.359 -1.608 1.00 88.75 102 GLN A C 1
ATOM 768 O O . GLN A 1 102 ? -4.273 6.300 -1.992 1.00 88.75 102 GLN A O 1
ATOM 773 N N . VAL A 1 103 ? -5.249 7.523 -0.384 1.00 88.81 103 VAL A N 1
ATOM 774 C CA . VAL A 1 103 ? -5.503 6.409 0.531 1.00 88.81 103 VAL A CA 1
ATOM 775 C C . VAL A 1 103 ? -6.931 6.567 1.001 1.00 88.81 103 VAL A C 1
ATOM 777 O O . VAL A 1 103 ? -7.276 7.646 1.501 1.00 88.81 103 VAL A O 1
ATOM 780 N N . ASN A 1 104 ? -7.710 5.515 0.798 1.00 90.38 104 ASN A N 1
ATOM 781 C CA . ASN A 1 104 ? -9.080 5.373 1.237 1.00 90.38 104 ASN A CA 1
ATOM 782 C C . ASN A 1 104 ? -9.161 4.197 2.210 1.00 90.38 104 ASN A C 1
ATOM 784 O O . ASN A 1 104 ? -8.662 3.111 1.910 1.00 90.38 104 ASN A O 1
ATOM 788 N N . VAL A 1 105 ? -9.774 4.429 3.366 1.00 88.56 105 VAL A N 1
ATOM 789 C CA . VAL A 1 105 ? -10.031 3.383 4.353 1.00 88.56 105 VAL A CA 1
ATOM 790 C C . VAL A 1 105 ? -11.499 3.443 4.735 1.00 88.56 105 VAL A C 1
ATOM 792 O O . VAL A 1 105 ? -11.981 4.487 5.172 1.00 88.56 105 VAL A O 1
ATOM 795 N N . VAL A 1 106 ? -12.200 2.333 4.533 1.00 89.44 106 VAL A N 1
ATOM 796 C CA . VAL A 1 106 ? -13.613 2.162 4.865 1.00 89.44 106 VAL A CA 1
ATOM 797 C C . VAL A 1 106 ? -13.702 1.174 6.019 1.00 89.44 106 VAL A C 1
ATOM 799 O O . VAL A 1 106 ? -13.235 0.043 5.901 1.00 89.44 106 VAL A O 1
ATOM 802 N N . VAL A 1 107 ? -14.297 1.628 7.119 1.00 86.56 107 VAL A N 1
ATOM 803 C CA . VAL A 1 107 ? -14.474 0.897 8.381 1.00 86.56 107 VAL A CA 1
ATOM 804 C C . VAL A 1 107 ? -15.956 0.859 8.720 1.00 86.56 107 VAL A C 1
ATOM 806 O O . VAL A 1 107 ? -16.652 1.856 8.503 1.00 86.56 107 VAL A O 1
ATOM 809 N N . SER A 1 108 ? -16.450 -0.275 9.223 1.00 81.88 108 SER A N 1
ATOM 810 C CA . SER A 1 108 ? -17.882 -0.434 9.506 1.00 81.88 108 SER A CA 1
ATOM 811 C C . SER A 1 108 ? -18.229 -0.447 11.000 1.00 81.88 108 SER A C 1
ATOM 813 O O . SER A 1 108 ? -19.348 -0.054 11.337 1.00 81.88 108 SER A O 1
ATOM 815 N N . SER A 1 109 ? -17.304 -0.794 11.914 1.00 81.06 109 SER A N 1
ATOM 816 C CA . SER A 1 109 ? -17.536 -0.683 13.369 1.00 81.06 109 SER A CA 1
ATOM 817 C C . SER A 1 109 ? -16.280 -0.895 14.230 1.00 81.06 109 SER A C 1
ATOM 819 O O . SER A 1 109 ? -15.547 -1.840 14.002 1.00 81.06 109 SER A O 1
ATOM 821 N N . ASN A 1 110 ? -16.083 -0.106 15.299 1.00 78.62 110 ASN A N 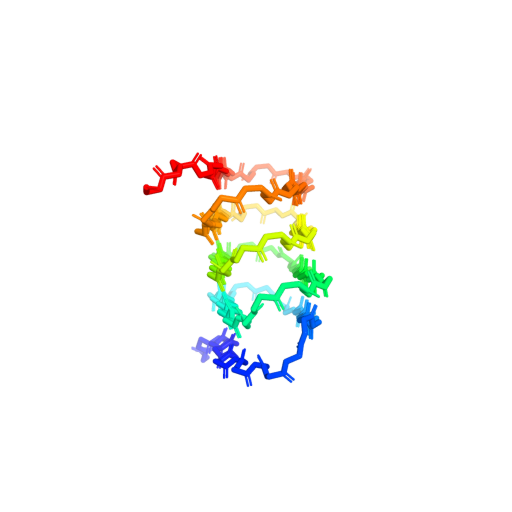1
ATOM 822 C CA . ASN A 1 110 ? -15.069 -0.350 16.351 1.00 78.62 110 ASN A CA 1
ATOM 823 C C . ASN A 1 110 ? -13.625 -0.632 15.865 1.00 78.62 110 ASN A C 1
ATOM 825 O O . ASN A 1 110 ? -12.892 -1.390 16.498 1.00 78.62 110 ASN A O 1
ATOM 829 N N . ASP A 1 111 ? -13.195 0.016 14.782 1.00 84.94 111 ASP A N 1
ATOM 830 C CA . ASP A 1 111 ? -11.864 -0.180 14.195 1.00 84.94 111 ASP A CA 1
ATOM 831 C C . ASP A 1 111 ? -10.897 0.947 14.573 1.00 84.94 111 ASP A C 1
ATOM 833 O O . ASP A 1 111 ? -11.275 2.122 14.655 1.00 84.94 111 ASP A O 1
ATOM 837 N N . ASN A 1 112 ? -9.616 0.615 14.742 1.00 87.19 112 ASN A N 1
ATOM 838 C CA . ASN A 1 112 ? -8.566 1.616 14.908 1.00 87.19 112 ASN A CA 1
ATOM 839 C C . ASN A 1 112 ? -7.817 1.811 13.591 1.00 87.19 112 ASN A C 1
ATOM 841 O O . ASN A 1 112 ? -7.234 0.874 13.045 1.00 87.19 112 ASN A O 1
ATOM 845 N N . THR A 1 113 ? -7.803 3.047 13.092 1.00 87.88 113 THR A N 1
ATOM 846 C CA . THR A 1 113 ? -7.256 3.357 11.772 1.00 87.88 113 THR A CA 1
ATOM 847 C C . THR A 1 113 ? -6.145 4.389 11.853 1.00 87.88 113 THR A C 1
ATOM 849 O O . THR A 1 113 ? -6.358 5.519 12.286 1.00 87.88 113 THR A O 1
ATOM 852 N N . GLN A 1 114 ? -4.966 4.036 11.344 1.00 88.00 114 GLN A N 1
ATOM 853 C CA . GLN A 1 114 ? -3.861 4.970 11.151 1.00 88.00 114 GLN A CA 1
ATOM 854 C C . GLN A 1 114 ? -3.442 4.995 9.685 1.00 88.00 114 GLN A C 1
ATOM 856 O O . GLN A 1 114 ? -3.044 3.981 9.111 1.00 88.00 114 GLN A O 1
ATOM 861 N N . THR A 1 115 ? -3.505 6.180 9.082 1.00 85.88 115 THR A N 1
ATOM 862 C CA . THR A 1 115 ? -3.068 6.408 7.703 1.00 85.88 115 THR A CA 1
ATOM 863 C C . THR A 1 115 ? -2.000 7.487 7.676 1.00 85.88 115 THR A C 1
ATOM 865 O O . THR A 1 115 ? -2.259 8.632 8.036 1.00 85.88 115 THR A O 1
ATOM 868 N N . LEU A 1 116 ? -0.811 7.127 7.201 1.00 84.12 116 LEU A N 1
ATOM 869 C CA . LEU A 1 116 ? 0.287 8.055 6.966 1.00 84.12 116 LEU A CA 1
ATOM 870 C C . LEU A 1 116 ? 0.518 8.187 5.462 1.00 84.12 116 LEU A C 1
ATOM 872 O O . LEU A 1 116 ? 0.814 7.214 4.763 1.00 84.12 116 LEU A O 1
ATOM 876 N N . LYS A 1 117 ? 0.364 9.416 4.970 1.00 75.50 117 LYS A N 1
ATOM 877 C CA . LYS A 1 117 ? 0.651 9.802 3.589 1.00 75.50 117 LYS A CA 1
ATOM 878 C C . LYS A 1 117 ? 1.912 10.655 3.611 1.00 75.50 117 LYS A C 1
ATOM 880 O O . LYS A 1 117 ? 1.844 11.816 4.005 1.00 75.50 117 LYS A O 1
ATOM 885 N N . TYR A 1 118 ? 3.043 10.098 3.195 1.00 64.06 118 TYR A N 1
ATOM 886 C CA . TYR A 1 118 ? 4.258 10.878 2.992 1.00 64.06 118 TYR A CA 1
ATOM 887 C C . TYR A 1 118 ? 4.327 11.291 1.520 1.00 64.06 118 TYR A C 1
ATOM 889 O O . TYR A 1 118 ? 4.397 10.455 0.619 1.00 64.06 118 TYR A O 1
ATOM 897 N N . LYS A 1 119 ? 4.229 12.604 1.286 1.00 61.12 119 LYS A N 1
ATOM 898 C CA . LYS A 1 119 ? 4.482 13.249 -0.007 1.00 61.12 119 LYS A CA 1
ATOM 899 C C . LYS A 1 119 ? 5.895 13.830 0.041 1.00 61.12 119 LYS A C 1
ATOM 901 O O . LYS A 1 119 ? 6.294 14.383 1.059 1.00 61.12 119 LYS A O 1
ATOM 906 N N . ASN A 1 120 ? 6.633 13.654 -1.042 1.00 59.50 120 ASN A N 1
ATOM 907 C CA . ASN A 1 120 ? 8.073 13.844 -1.087 1.00 59.50 120 ASN A CA 1
ATOM 908 C C . ASN A 1 120 ? 8.655 15.186 -0.676 1.00 59.50 120 ASN A C 1
ATOM 910 O O . ASN A 1 120 ? 8.119 16.236 -1.019 1.00 59.50 120 ASN A O 1
ATOM 914 N N . HIS A 1 121 ? 9.856 15.075 -0.101 1.00 57.41 121 HIS A N 1
ATOM 915 C CA . HIS A 1 121 ? 10.963 16.008 -0.281 1.00 57.41 121 HIS A CA 1
ATOM 916 C C . HIS A 1 121 ? 11.640 15.712 -1.628 1.00 57.41 121 HIS A C 1
ATOM 918 O O . HIS A 1 121 ? 12.038 14.572 -1.861 1.00 57.41 121 HIS A O 1
ATOM 924 N N . SER A 1 122 ? 11.787 16.718 -2.491 1.00 57.16 122 SER A N 1
ATOM 925 C CA . SER A 1 122 ? 12.796 16.668 -3.558 1.00 57.16 122 SER A CA 1
ATOM 926 C C . SER A 1 122 ? 14.188 16.606 -2.918 1.00 57.16 122 SER A C 1
ATOM 928 O O . SER A 1 122 ? 14.425 17.311 -1.933 1.00 57.16 122 SER A O 1
ATOM 930 N N . LEU A 1 123 ? 15.077 15.762 -3.448 1.00 55.59 123 LEU A N 1
ATOM 931 C CA . LEU A 1 123 ? 16.521 15.854 -3.192 1.00 55.59 123 LEU A CA 1
ATOM 932 C C . LEU A 1 123 ? 17.149 16.962 -4.042 1.00 55.59 123 LEU A C 1
ATOM 934 O O . LEU A 1 123 ? 16.677 17.150 -5.187 1.00 55.59 123 LEU A O 1
#

Secondary structure (DSSP, 8-state):
-----------BSSSEEEEEEEE-SS-EEEEEEEEEE-SS-EEEEEEEEEE-BS-EEEEEEEEEE-SS-EEEEEEEEE--BS-EEEEEEEEE--TT-EEEEEEEEE--BS-EEEEEEEPPPP-

Foldseek 3Di:
DDAPEPPPAPADAAAEAEEEEEDEPPHEYEAEYEYEYEPPHEHEHEYEAEYEEPYEYEYEYEAEYEEQYEYEHEYEYEYEYNYEEDYEYYYHYEYNYHDDYYYYYHYHYHYHYDYYYDDDDHD